Protein AF-A0A955F545-F1 (afdb_monomer_lite)

Structure (mmCIF, N/CA/C/O backbone):
data_AF-A0A955F545-F1
#
_entry.id   AF-A0A955F545-F1
#
loop_
_atom_site.group_PDB
_atom_site.id
_atom_site.type_symbol
_atom_site.label_atom_id
_atom_site.label_alt_id
_atom_site.label_comp_id
_atom_site.label_asym_id
_atom_site.label_entity_id
_atom_site.label_seq_id
_atom_site.pdbx_PDB_ins_code
_atom_site.Cartn_x
_atom_site.Cartn_y
_atom_site.Cartn_z
_atom_site.occupancy
_atom_site.B_iso_or_equiv
_atom_site.auth_seq_id
_atom_site.auth_comp_id
_atom_site.auth_asym_id
_atom_site.auth_atom_id
_atom_site.pdbx_PDB_model_num
ATOM 1 N N . MET A 1 1 ? -53.105 3.907 59.423 1.00 42.44 1 MET A N 1
ATOM 2 C CA . MET A 1 1 ? -53.105 3.889 57.944 1.00 42.44 1 MET A CA 1
ATOM 3 C C . MET A 1 1 ? -51.664 4.063 57.496 1.00 42.44 1 MET A C 1
ATOM 5 O O . MET A 1 1 ? -51.118 5.135 57.694 1.00 42.44 1 MET A O 1
ATOM 9 N N . HIS A 1 2 ? -51.014 2.994 57.035 1.00 38.31 2 HIS A N 1
ATOM 10 C CA . HIS A 1 2 ? -49.593 2.990 56.668 1.00 38.31 2 HIS A CA 1
ATOM 11 C C . HIS A 1 2 ? -49.499 2.707 55.161 1.00 38.31 2 HIS A C 1
ATOM 13 O O . HIS A 1 2 ? -50.032 1.679 54.737 1.00 38.31 2 HIS A O 1
ATOM 19 N N . PRO A 1 3 ? -48.907 3.585 54.335 1.00 54.53 3 PRO A N 1
ATOM 20 C CA . PRO A 1 3 ? -48.796 3.326 52.908 1.00 54.53 3 PRO A CA 1
ATOM 21 C C . PRO A 1 3 ? -47.625 2.371 52.649 1.00 54.53 3 PRO A C 1
ATOM 23 O O . PRO A 1 3 ? -46.554 2.496 53.242 1.00 54.53 3 PRO A O 1
ATOM 26 N N . SER A 1 4 ? -47.847 1.390 51.780 1.00 53.22 4 SER A N 1
ATOM 27 C CA . SER A 1 4 ? -46.847 0.433 51.315 1.00 53.22 4 SER A CA 1
ATOM 28 C C . SER A 1 4 ? -46.244 0.919 49.996 1.00 53.22 4 SER A C 1
ATOM 30 O O . SER A 1 4 ? -46.918 0.989 48.969 1.00 53.22 4 SER A O 1
ATOM 32 N N . THR A 1 5 ? -44.959 1.266 50.015 1.00 57.22 5 THR A N 1
ATOM 33 C CA . THR A 1 5 ? -44.176 1.604 48.823 1.00 57.22 5 THR A CA 1
ATOM 34 C C . THR A 1 5 ? -43.723 0.323 48.125 1.00 57.22 5 THR A C 1
ATOM 36 O O . THR A 1 5 ? -43.005 -0.501 48.689 1.00 57.22 5 THR A O 1
ATOM 39 N N . ARG A 1 6 ? -44.167 0.128 46.880 1.00 59.28 6 ARG A N 1
ATOM 40 C CA . ARG A 1 6 ? -43.715 -0.977 46.028 1.00 59.28 6 ARG A CA 1
ATOM 41 C C . ARG A 1 6 ? -42.401 -0.589 45.355 1.00 59.28 6 ARG A C 1
ATOM 43 O O . ARG A 1 6 ? -42.366 0.345 44.561 1.00 59.28 6 ARG A O 1
ATOM 50 N N . LEU A 1 7 ? -41.338 -1.320 45.675 1.00 51.03 7 LEU A N 1
ATOM 51 C CA . LEU A 1 7 ? -40.046 -1.228 45.001 1.00 51.03 7 LEU A CA 1
ATOM 52 C C . LEU A 1 7 ? -40.168 -1.888 43.618 1.00 51.03 7 LEU A C 1
ATOM 54 O O . LEU A 1 7 ? -40.359 -3.100 43.525 1.00 51.03 7 LEU A O 1
ATOM 58 N N . ALA A 1 8 ? -40.091 -1.098 42.549 1.00 54.97 8 ALA A N 1
ATOM 59 C CA . ALA A 1 8 ? -40.001 -1.614 41.188 1.00 54.97 8 ALA A CA 1
ATOM 60 C C . ALA A 1 8 ? -38.535 -1.939 40.874 1.00 54.97 8 ALA A C 1
ATOM 62 O O . ALA A 1 8 ? -37.679 -1.057 40.878 1.00 54.97 8 ALA A O 1
ATOM 63 N N . TRP A 1 9 ? -38.246 -3.215 40.629 1.00 57.62 9 TRP A N 1
ATOM 64 C CA . TRP A 1 9 ? -36.936 -3.675 40.181 1.00 57.62 9 TRP A CA 1
ATOM 65 C C . TRP A 1 9 ? -36.846 -3.499 38.663 1.00 57.62 9 TRP A C 1
ATOM 67 O O . TRP A 1 9 ? -37.579 -4.152 37.922 1.00 57.62 9 TRP A O 1
ATOM 77 N N . PHE A 1 10 ? -35.955 -2.628 38.194 1.00 58.12 10 PHE A N 1
ATOM 78 C CA . PHE A 1 10 ? -35.598 -2.556 36.778 1.00 58.12 10 PHE A CA 1
ATOM 79 C C . PHE A 1 10 ? -34.514 -3.598 36.487 1.00 58.12 10 PHE A C 1
ATOM 81 O O . PHE A 1 10 ? -33.383 -3.475 36.954 1.00 58.12 10 PHE A O 1
ATOM 88 N N . ALA A 1 11 ? -34.857 -4.631 35.718 1.00 60.09 11 ALA A N 1
ATOM 89 C CA . ALA A 1 11 ? -33.873 -5.535 35.139 1.00 60.09 11 ALA A CA 1
ATOM 90 C C . ALA A 1 11 ? -33.174 -4.819 33.972 1.00 60.09 11 ALA A C 1
ATOM 92 O O . ALA A 1 11 ? -33.821 -4.451 32.994 1.00 60.09 11 ALA A O 1
ATOM 93 N N . ILE A 1 12 ? -31.861 -4.607 34.081 1.00 62.06 12 ILE A N 1
ATOM 94 C CA . ILE A 1 12 ? -31.022 -4.131 32.976 1.00 62.06 12 ILE A CA 1
ATOM 95 C C . ILE A 1 12 ? -30.706 -5.356 32.108 1.00 62.06 12 ILE A C 1
ATOM 97 O O . ILE A 1 12 ? -30.031 -6.266 32.597 1.00 62.06 12 ILE A O 1
ATOM 101 N N . PRO A 1 13 ? -31.177 -5.441 30.852 1.00 62.88 13 PRO A N 1
ATOM 102 C CA . PRO A 1 13 ? -30.781 -6.536 29.984 1.00 62.88 13 PRO A CA 1
ATOM 103 C C . PRO A 1 13 ? -29.299 -6.366 29.633 1.00 62.88 13 PRO A C 1
ATOM 105 O O . PRO A 1 13 ? -28.899 -5.380 29.014 1.00 62.88 13 PRO A O 1
ATOM 108 N N . LEU A 1 14 ? -28.476 -7.333 30.041 1.00 62.81 14 LEU A N 1
ATOM 109 C CA . LEU A 1 14 ? -27.096 -7.450 29.584 1.00 62.81 14 LEU A CA 1
ATOM 110 C C . LEU A 1 14 ? -27.134 -7.869 28.108 1.00 62.81 14 LEU A C 1
ATOM 112 O O . LEU A 1 14 ? -27.285 -9.048 27.789 1.00 62.81 14 LEU A O 1
ATOM 116 N N . LEU A 1 15 ? -27.055 -6.893 27.202 1.00 58.25 15 LEU A N 1
ATOM 117 C CA . LEU A 1 15 ? -26.932 -7.149 25.771 1.00 58.25 15 LEU A CA 1
ATOM 118 C C . LEU A 1 15 ? -25.529 -7.717 25.513 1.00 58.25 15 LEU A C 1
ATOM 120 O O . LEU A 1 15 ? -24.548 -6.985 25.410 1.00 58.25 15 LEU A O 1
ATOM 124 N N . CYS A 1 16 ? -25.417 -9.042 25.468 1.00 49.06 16 CYS A N 1
ATOM 125 C CA . CYS A 1 16 ? -24.190 -9.713 25.069 1.00 49.06 16 CYS A CA 1
ATOM 126 C C . CYS A 1 16 ? -24.115 -9.665 23.536 1.00 49.06 16 CYS A C 1
ATOM 128 O O . CYS A 1 16 ? -24.669 -10.518 22.846 1.00 49.06 16 CYS A O 1
ATOM 130 N N . SER A 1 17 ? -23.513 -8.612 22.983 1.00 61.38 17 SER A N 1
ATOM 131 C CA . SER A 1 17 ? -23.213 -8.554 21.553 1.00 61.38 17 SER A CA 1
ATOM 132 C C . SER A 1 17 ? -22.138 -9.590 21.239 1.00 61.38 17 SER A C 1
ATOM 134 O O . SER A 1 17 ? -21.004 -9.468 21.702 1.00 61.38 17 SER A O 1
ATOM 136 N N . LEU A 1 18 ? -22.496 -10.604 20.451 1.00 54.53 18 LEU A N 1
ATOM 137 C CA . LEU A 1 18 ? -21.529 -11.500 19.830 1.00 54.53 18 LEU A CA 1
ATOM 138 C C . LEU A 1 18 ? -20.578 -10.645 18.980 1.00 54.53 18 LEU A C 1
ATOM 140 O O . LEU A 1 18 ? -21.031 -9.951 18.068 1.00 54.53 18 LEU A O 1
ATOM 144 N N . LEU A 1 19 ? -19.273 -10.682 19.266 1.00 55.75 19 LEU A N 1
ATOM 145 C CA . LEU A 1 19 ? -18.285 -10.209 18.302 1.00 55.75 19 LEU A CA 1
ATOM 146 C C . LEU A 1 19 ? -18.358 -11.146 17.093 1.00 55.75 19 LEU A C 1
ATOM 148 O O . LEU A 1 19 ? -17.843 -12.260 17.132 1.00 55.75 19 LEU A O 1
ATOM 152 N N . SER A 1 20 ? -19.011 -10.709 16.018 1.00 57.75 20 SER A N 1
ATOM 153 C CA . SER A 1 20 ? -18.736 -11.291 14.708 1.00 57.75 20 SER A CA 1
ATOM 154 C C . SER A 1 20 ? -17.300 -10.938 14.346 1.00 57.75 20 SER A C 1
ATOM 156 O O . SER A 1 20 ? -16.906 -9.778 14.484 1.00 57.75 20 SER A O 1
ATOM 158 N N . ALA A 1 21 ? -16.533 -11.903 13.839 1.00 59.44 21 ALA A N 1
ATOM 159 C CA . ALA A 1 21 ? -15.309 -11.582 13.118 1.00 59.44 21 ALA A CA 1
ATOM 160 C C . ALA A 1 21 ? -15.687 -10.626 11.979 1.00 59.44 21 ALA A C 1
ATOM 162 O O . ALA A 1 21 ? -16.542 -10.944 11.146 1.00 59.44 21 ALA A O 1
ATOM 163 N N . GLN A 1 22 ? -15.131 -9.419 12.005 1.00 75.88 22 GLN A N 1
ATOM 164 C CA . GLN A 1 22 ? -15.361 -8.431 10.966 1.00 75.88 22 GLN A CA 1
ATOM 165 C C . GLN A 1 22 ? -14.311 -8.684 9.888 1.00 75.88 22 GLN A C 1
ATOM 167 O O . GLN A 1 22 ? -13.116 -8.573 10.140 1.00 75.88 22 GLN A O 1
ATOM 172 N N . GLY A 1 23 ? -14.768 -9.136 8.723 1.00 86.12 23 GLY A N 1
ATOM 173 C CA . GLY A 1 23 ? -13.920 -9.474 7.588 1.00 86.12 23 GLY A CA 1
ATOM 174 C C . GLY A 1 23 ? -14.342 -8.698 6.349 1.00 86.12 23 GLY A C 1
ATOM 175 O O . GLY A 1 23 ? -15.488 -8.265 6.227 1.00 86.12 23 GLY A O 1
ATOM 176 N N . PHE A 1 24 ? -13.412 -8.537 5.419 1.00 92.88 24 PHE A N 1
ATOM 177 C CA . PHE A 1 24 ? -13.659 -7.944 4.111 1.00 92.88 24 PHE A CA 1
ATOM 178 C C . PHE A 1 24 ? -13.014 -8.814 3.034 1.00 92.88 24 PHE A C 1
ATOM 180 O O . PHE A 1 24 ? -12.070 -9.558 3.299 1.00 92.88 24 PHE A O 1
ATOM 187 N N . GLN A 1 25 ? -13.525 -8.725 1.808 1.00 95.25 25 GLN A N 1
ATOM 188 C CA . GLN A 1 25 ? -12.998 -9.495 0.690 1.00 95.25 25 GLN A CA 1
ATOM 189 C C . GLN A 1 25 ? -13.068 -8.695 -0.607 1.00 95.25 25 GLN A C 1
ATOM 191 O O . GLN A 1 25 ? -14.102 -8.123 -0.943 1.00 95.25 25 GLN A O 1
ATOM 196 N N . PHE A 1 26 ? -11.975 -8.738 -1.367 1.00 95.12 26 PHE A N 1
ATOM 197 C CA . PHE A 1 26 ? -11.903 -8.256 -2.742 1.00 95.12 26 PHE A CA 1
ATOM 198 C C . PHE A 1 26 ? -11.549 -9.435 -3.651 1.00 95.12 26 PHE A C 1
ATOM 200 O O . PHE A 1 26 ? -10.393 -9.840 -3.740 1.00 95.12 26 PHE A O 1
ATOM 207 N N . THR A 1 27 ? -12.550 -10.021 -4.312 1.00 94.19 27 THR A N 1
ATOM 208 C CA . THR A 1 27 ? -12.336 -11.100 -5.299 1.00 94.19 27 THR A CA 1
ATOM 209 C C . THR A 1 27 ? -11.860 -10.565 -6.652 1.00 94.19 27 THR A C 1
ATOM 211 O O . THR A 1 27 ? -11.301 -11.306 -7.458 1.00 94.19 27 THR A O 1
ATOM 214 N N . SER A 1 28 ? -12.062 -9.268 -6.899 1.00 94.44 28 SER A N 1
ATOM 215 C CA . SER A 1 28 ? -11.520 -8.517 -8.029 1.00 94.44 28 SER A CA 1
ATOM 216 C C . SER A 1 28 ? -11.338 -7.049 -7.640 1.00 94.44 28 SER A C 1
ATOM 218 O O . SER A 1 28 ? -11.970 -6.580 -6.694 1.00 94.44 28 SER A O 1
ATOM 220 N N . PHE A 1 29 ? -10.530 -6.318 -8.408 1.00 96.56 29 PHE A N 1
ATOM 221 C CA . PHE A 1 29 ? -10.346 -4.870 -8.253 1.00 96.56 29 PHE A CA 1
ATOM 222 C C . PHE A 1 29 ? -10.954 -4.056 -9.407 1.00 96.56 29 PHE A C 1
ATOM 224 O O . PHE A 1 29 ? -10.525 -2.937 -9.666 1.00 96.56 29 PHE A O 1
ATOM 231 N N . ALA A 1 30 ? -11.961 -4.605 -10.102 1.00 94.94 30 ALA A N 1
ATOM 232 C CA . ALA A 1 30 ? -12.714 -3.869 -11.128 1.00 94.94 30 ALA A CA 1
ATOM 233 C C . ALA A 1 30 ? -13.470 -2.660 -10.543 1.00 94.94 30 ALA A C 1
ATOM 235 O O . ALA A 1 30 ? -13.735 -1.681 -11.235 1.00 94.94 30 ALA A O 1
ATOM 236 N N . ASN A 1 31 ? -13.811 -2.742 -9.255 1.00 94.06 31 ASN A N 1
ATOM 237 C CA . ASN A 1 31 ? -14.323 -1.652 -8.443 1.00 94.06 31 ASN A CA 1
ATOM 238 C C . ASN A 1 31 ? -13.397 -1.493 -7.232 1.00 94.06 31 ASN A C 1
ATOM 240 O O . ASN A 1 31 ? -13.102 -2.471 -6.546 1.00 94.06 31 ASN A O 1
ATOM 244 N N . THR A 1 32 ? -12.944 -0.269 -6.977 1.00 96.12 32 THR A N 1
ATOM 245 C CA . THR A 1 32 ? -12.035 0.062 -5.873 1.00 96.12 32 THR A CA 1
ATOM 246 C C . THR A 1 32 ? -12.734 0.787 -4.726 1.00 96.12 32 THR A C 1
ATOM 248 O O . THR A 1 32 ? -12.073 1.396 -3.888 1.00 96.12 32 THR A O 1
ATOM 251 N N . ALA A 1 33 ? -14.068 0.758 -4.672 1.00 96.31 33 ALA A N 1
ATOM 252 C CA . ALA A 1 33 ? -14.822 1.270 -3.537 1.00 96.31 33 ALA A CA 1
ATOM 253 C C . ALA A 1 33 ? -14.332 0.617 -2.234 1.00 96.31 33 ALA A C 1
ATOM 255 O O . ALA A 1 33 ? -14.169 -0.599 -2.156 1.00 96.31 33 ALA A O 1
ATOM 256 N N . GLY A 1 34 ? -14.081 1.439 -1.213 1.00 96.19 34 GLY A N 1
ATOM 257 C CA . GLY A 1 34 ? -13.507 0.981 0.055 1.00 96.19 34 GLY A CA 1
ATOM 258 C C . GLY A 1 34 ? -11.982 0.835 0.054 1.00 96.19 34 GLY A C 1
ATOM 259 O O . GLY A 1 34 ? -11.426 0.416 1.067 1.00 96.19 34 GLY A O 1
ATOM 260 N N . LEU A 1 35 ? -11.293 1.209 -1.029 1.00 98.00 35 LEU A N 1
ATOM 261 C CA . LEU A 1 35 ? -9.833 1.261 -1.101 1.00 98.00 35 LEU A CA 1
ATOM 262 C C . LEU A 1 35 ? -9.345 2.702 -1.260 1.00 98.00 35 LEU A C 1
ATOM 264 O O . LEU A 1 35 ? -9.950 3.501 -1.972 1.00 98.00 35 LEU A O 1
ATOM 268 N N . SER A 1 36 ? -8.218 3.008 -0.628 1.00 98.38 36 SER A N 1
ATOM 269 C CA . SER A 1 36 ? -7.431 4.208 -0.900 1.00 98.38 36 SER A CA 1
ATOM 270 C C . SER A 1 36 ? -6.161 3.812 -1.636 1.00 98.38 36 SER A C 1
ATOM 272 O O . SER A 1 36 ? -5.447 2.914 -1.189 1.00 98.38 36 SER A O 1
ATOM 274 N N . LEU A 1 37 ? -5.890 4.464 -2.764 1.00 98.56 37 LEU A N 1
ATOM 275 C CA . LEU A 1 37 ? -4.683 4.266 -3.561 1.00 98.56 37 LEU A CA 1
ATOM 276 C C . LEU A 1 37 ? -3.810 5.511 -3.413 1.00 98.56 37 LEU A C 1
ATOM 278 O O . LEU A 1 37 ? -4.261 6.619 -3.699 1.00 98.56 37 LEU A O 1
ATOM 282 N N . VAL A 1 38 ? -2.582 5.330 -2.933 1.00 98.38 38 VAL A N 1
ATOM 283 C CA . VAL A 1 38 ? -1.670 6.423 -2.574 1.00 98.38 38 VAL A CA 1
ATOM 284 C C . VAL A 1 38 ? -0.351 6.261 -3.325 1.00 98.38 38 VAL A C 1
ATOM 286 O O . VAL A 1 38 ? 0.099 5.142 -3.584 1.00 98.38 38 VAL A O 1
ATOM 289 N N . GLY A 1 39 ? 0.292 7.380 -3.661 1.00 98.00 39 GLY A N 1
ATOM 290 C CA . GLY A 1 39 ? 1.550 7.384 -4.406 1.00 98.00 39 GLY A CA 1
ATOM 291 C C . GLY A 1 39 ? 1.345 6.901 -5.840 1.00 98.00 39 GLY A C 1
ATOM 292 O O . GLY A 1 39 ? 0.454 7.384 -6.533 1.00 98.00 39 GLY A O 1
ATOM 293 N N . SER A 1 40 ? 2.157 5.943 -6.286 1.00 97.88 40 SER A N 1
ATOM 294 C CA . SER A 1 40 ? 2.054 5.369 -7.636 1.00 97.88 40 SER A CA 1
ATOM 295 C C . SER A 1 40 ? 0.952 4.315 -7.807 1.00 97.88 40 SER A C 1
ATOM 297 O O . SER A 1 40 ? 0.771 3.800 -8.913 1.00 97.88 40 SER A O 1
ATOM 299 N N . ALA A 1 41 ? 0.234 3.949 -6.738 1.00 98.38 41 ALA A N 1
ATOM 300 C CA . ALA A 1 41 ? -0.756 2.882 -6.806 1.00 98.38 41 ALA A CA 1
ATOM 301 C C . ALA A 1 41 ? -1.941 3.268 -7.706 1.00 98.38 41 ALA A C 1
ATOM 303 O O . ALA A 1 41 ? -2.526 4.340 -7.561 1.00 98.38 41 ALA A O 1
ATOM 304 N N . SER A 1 42 ? -2.323 2.378 -8.622 1.00 97.69 42 SER A N 1
ATOM 305 C CA . SER A 1 42 ? -3.419 2.616 -9.566 1.00 97.69 42 SER A CA 1
ATOM 306 C C . SER A 1 42 ? -4.187 1.334 -9.918 1.00 97.69 42 SER A C 1
ATOM 308 O O . SER A 1 42 ? -3.628 0.230 -9.858 1.00 97.69 42 SER A O 1
ATOM 310 N N . PRO A 1 43 ? -5.477 1.435 -10.292 1.00 96.38 43 PRO A N 1
ATOM 311 C CA . PRO A 1 43 ? -6.218 0.304 -10.834 1.00 96.38 43 PRO A CA 1
ATOM 312 C C . PRO A 1 43 ? -5.639 -0.130 -12.185 1.00 96.38 43 PRO A C 1
ATOM 314 O O . PRO A 1 43 ? -5.280 0.692 -13.025 1.00 96.38 43 PRO A O 1
ATOM 317 N N . SER A 1 44 ? -5.584 -1.437 -12.421 1.00 94.88 44 SER A N 1
ATOM 318 C CA . SER A 1 44 ? -5.115 -2.031 -13.670 1.00 94.88 44 SER A CA 1
ATOM 319 C C . SER A 1 44 ? -5.994 -3.230 -14.020 1.00 94.88 44 SER A C 1
ATOM 321 O O . SER A 1 44 ? -5.766 -4.353 -13.561 1.00 94.88 44 SER A O 1
ATOM 323 N N . SER A 1 45 ? -7.033 -2.983 -14.828 1.00 91.19 45 SER A N 1
ATOM 324 C CA . SER A 1 45 ? -8.094 -3.961 -15.108 1.00 91.19 45 SER A CA 1
ATOM 325 C C . SER A 1 45 ? -8.699 -4.487 -13.793 1.00 91.19 45 SER A C 1
ATOM 327 O O . SER A 1 45 ? -9.230 -3.701 -13.018 1.00 91.19 45 SER A O 1
ATOM 329 N N . ASN A 1 46 ? -8.583 -5.784 -13.502 1.00 95.44 46 ASN A N 1
ATOM 330 C CA . ASN A 1 46 ? -9.128 -6.410 -12.292 1.00 95.44 46 ASN A CA 1
ATOM 331 C C . ASN A 1 46 ? -8.109 -6.522 -11.142 1.00 95.44 46 ASN A C 1
ATOM 333 O O . ASN A 1 46 ? -8.291 -7.347 -10.245 1.00 95.44 46 ASN A O 1
ATOM 337 N N . ARG A 1 47 ? -7.015 -5.751 -11.177 1.00 96.12 47 ARG A N 1
ATOM 338 C CA . ARG A 1 47 ? -5.915 -5.776 -10.196 1.00 96.12 47 ARG A CA 1
ATOM 339 C C . ARG A 1 47 ? -5.566 -4.362 -9.746 1.00 96.12 47 ARG A C 1
ATOM 341 O O . ARG A 1 47 ? -5.849 -3.407 -10.461 1.00 96.12 47 ARG A O 1
ATOM 348 N N . ILE A 1 48 ? -4.870 -4.240 -8.622 1.00 98.00 48 ILE A N 1
ATOM 349 C CA . ILE A 1 48 ? -4.151 -3.010 -8.276 1.00 98.00 48 ILE A CA 1
ATOM 350 C C . ILE A 1 48 ? -2.681 -3.173 -8.637 1.00 98.00 48 ILE A C 1
ATOM 352 O O . ILE A 1 48 ? -2.056 -4.189 -8.328 1.00 98.00 48 ILE A O 1
ATOM 356 N N . ARG A 1 49 ? -2.136 -2.163 -9.310 1.00 97.31 49 ARG A N 1
ATOM 357 C CA . ARG A 1 49 ? -0.712 -2.023 -9.596 1.00 97.31 49 ARG A CA 1
ATOM 358 C C . ARG A 1 49 ? -0.141 -1.019 -8.598 1.00 97.31 49 ARG A C 1
ATOM 360 O O . ARG A 1 49 ? -0.482 0.153 -8.673 1.00 97.31 49 ARG A O 1
ATOM 367 N N . LEU A 1 50 ? 0.684 -1.477 -7.654 1.00 97.31 50 LEU A N 1
ATOM 368 C CA . LEU A 1 50 ? 1.316 -0.595 -6.657 1.00 97.31 50 LEU A CA 1
ATOM 369 C C . LEU A 1 50 ? 2.421 0.265 -7.284 1.00 97.31 50 LEU A C 1
ATOM 371 O O . LEU A 1 50 ? 2.517 1.459 -7.007 1.00 97.31 50 LEU A O 1
ATOM 375 N N . THR A 1 51 ? 3.224 -0.340 -8.156 1.00 94.56 51 THR A N 1
ATOM 376 C CA . THR A 1 51 ? 4.307 0.307 -8.897 1.00 94.56 51 THR A CA 1
ATOM 377 C C . THR A 1 51 ? 4.250 -0.114 -10.363 1.00 94.56 51 THR A C 1
ATOM 379 O O . THR A 1 51 ? 3.925 -1.260 -10.686 1.00 94.56 51 THR A O 1
ATOM 382 N N . ASP A 1 52 ? 4.512 0.833 -11.263 1.00 90.94 52 ASP A N 1
ATOM 383 C CA . ASP A 1 52 ? 4.660 0.547 -12.691 1.00 90.94 52 ASP A CA 1
ATOM 384 C C . ASP A 1 52 ? 6.110 0.174 -13.035 1.00 90.94 52 ASP A C 1
ATOM 386 O O . ASP A 1 52 ? 7.001 0.279 -12.192 1.00 90.94 52 ASP A O 1
ATOM 390 N N . LEU A 1 53 ? 6.366 -0.245 -14.277 1.00 86.25 53 LEU A N 1
ATOM 391 C CA . LEU A 1 53 ? 7.710 -0.505 -14.804 1.00 86.25 53 LEU A CA 1
ATOM 392 C C . LEU A 1 53 ? 8.448 0.818 -15.092 1.00 86.25 53 LEU A C 1
ATOM 394 O O . LEU A 1 53 ? 8.888 1.085 -16.208 1.00 86.25 53 LEU A O 1
ATOM 398 N N . LEU A 1 54 ? 8.538 1.669 -14.074 1.00 85.75 54 LEU A N 1
ATOM 399 C CA . LEU A 1 54 ? 9.189 2.971 -14.082 1.00 85.75 54 LEU A CA 1
ATOM 400 C C . LEU A 1 54 ? 10.134 3.068 -12.882 1.00 85.75 54 LEU A C 1
ATOM 402 O O . LEU A 1 54 ? 9.964 2.385 -11.873 1.00 85.75 54 LEU A O 1
ATOM 406 N N . ALA A 1 55 ? 11.132 3.942 -12.978 1.00 85.50 55 ALA A N 1
ATOM 407 C CA . ALA A 1 55 ? 12.030 4.209 -11.862 1.00 85.50 55 ALA A CA 1
ATOM 408 C C . ALA A 1 55 ? 11.316 4.970 -10.726 1.00 85.50 55 ALA A C 1
ATOM 410 O O . ALA A 1 55 ? 10.341 5.693 -10.955 1.00 85.50 55 ALA A O 1
ATOM 411 N N . ASN A 1 56 ? 11.858 4.849 -9.509 1.00 87.88 56 ASN A N 1
ATOM 412 C CA . ASN A 1 56 ? 11.493 5.658 -8.338 1.00 87.88 56 ASN A CA 1
ATOM 413 C C . ASN A 1 56 ? 9.995 5.635 -7.983 1.00 87.88 56 ASN A C 1
ATOM 415 O O . ASN A 1 56 ? 9.421 6.656 -7.610 1.00 87.88 56 ASN A O 1
ATOM 419 N N . GLN A 1 57 ? 9.354 4.473 -8.111 1.00 93.94 57 GLN A N 1
ATOM 420 C CA . GLN A 1 57 ? 7.947 4.294 -7.761 1.00 93.94 57 GLN A CA 1
ATOM 421 C C . GLN A 1 57 ? 7.799 3.880 -6.294 1.00 93.94 57 GLN A C 1
ATOM 423 O O . GLN A 1 57 ? 8.576 3.085 -5.765 1.00 93.94 57 GLN A O 1
ATOM 428 N N . THR A 1 58 ? 6.789 4.415 -5.619 1.00 97.31 58 THR A N 1
ATOM 429 C CA . THR A 1 58 ? 6.376 3.995 -4.277 1.00 97.31 58 THR A CA 1
ATOM 430 C C . THR A 1 58 ? 4.879 4.225 -4.180 1.00 97.31 58 THR A C 1
ATOM 432 O O . THR A 1 58 ? 4.399 5.345 -4.364 1.00 97.31 58 THR A O 1
ATOM 435 N N . GLY A 1 59 ? 4.133 3.154 -3.942 1.00 98.12 59 GLY A N 1
ATOM 436 C CA . GLY A 1 59 ? 2.681 3.194 -3.909 1.00 98.12 59 GLY A CA 1
ATOM 437 C C . GLY A 1 59 ? 2.135 2.229 -2.877 1.00 98.12 59 GLY A C 1
ATOM 438 O O . GLY A 1 59 ? 2.728 1.184 -2.617 1.00 98.12 59 GLY A O 1
ATOM 439 N N . ALA A 1 60 ? 0.997 2.595 -2.302 1.00 98.56 60 ALA A N 1
ATOM 440 C CA . ALA A 1 60 ? 0.299 1.807 -1.302 1.00 98.56 60 ALA A CA 1
ATOM 441 C C . ALA A 1 60 ? -1.190 1.711 -1.640 1.00 98.56 60 ALA A C 1
ATOM 443 O O . ALA A 1 60 ? -1.774 2.615 -2.242 1.00 98.56 60 ALA A O 1
ATOM 444 N N . MET A 1 61 ? -1.798 0.606 -1.224 1.00 98.44 61 MET A N 1
ATOM 445 C CA . MET A 1 61 ? -3.240 0.411 -1.241 1.00 98.44 61 MET A CA 1
ATOM 446 C C . MET A 1 61 ? -3.694 0.115 0.182 1.00 98.44 61 MET A C 1
ATOM 448 O O . MET A 1 61 ? -3.261 -0.873 0.772 1.00 98.44 61 MET A O 1
ATOM 452 N N . TRP A 1 62 ? -4.610 0.928 0.697 1.00 98.44 62 TRP A N 1
ATOM 453 C CA . TRP A 1 62 ? -5.181 0.758 2.027 1.00 98.44 62 TRP A CA 1
ATOM 454 C C . TRP A 1 62 ? -6.651 0.377 1.944 1.00 98.44 62 TRP A C 1
ATO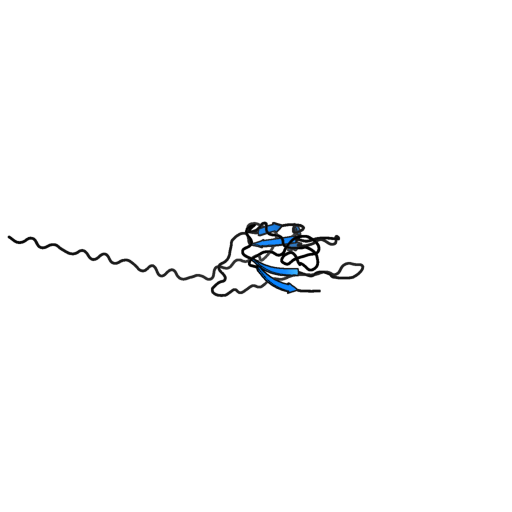M 456 O O . TRP A 1 62 ? -7.406 0.967 1.171 1.00 98.44 62 TRP A O 1
ATOM 466 N N . HIS A 1 63 ? -7.084 -0.556 2.790 1.00 97.62 63 HIS A N 1
ATOM 467 C CA . HIS A 1 63 ? -8.505 -0.693 3.088 1.00 97.62 63 HIS A CA 1
ATOM 468 C C . HIS A 1 63 ? -8.961 0.554 3.856 1.00 97.62 63 HIS A C 1
ATOM 470 O O . HIS A 1 63 ? -8.365 0.917 4.868 1.00 97.62 63 HIS A O 1
ATOM 476 N N . ALA A 1 64 ? -9.988 1.242 3.360 1.00 96.06 64 ALA A N 1
ATOM 477 C CA . ALA A 1 64 ? -10.375 2.555 3.869 1.00 96.06 64 ALA A CA 1
ATOM 478 C C . ALA A 1 64 ? -10.998 2.499 5.273 1.00 96.06 64 ALA A 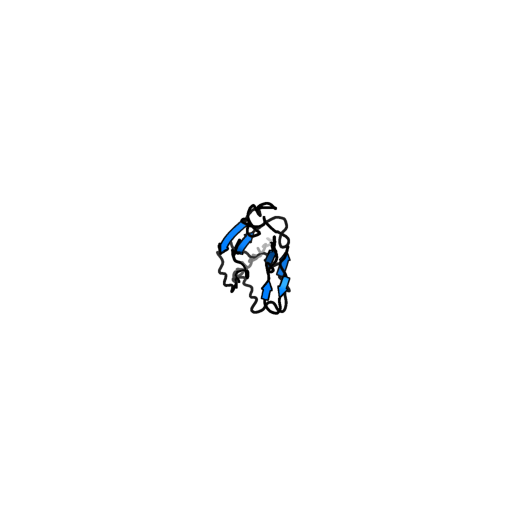C 1
ATOM 480 O O . ALA A 1 64 ? -10.972 3.498 5.990 1.00 96.06 64 ALA A O 1
ATOM 481 N N . THR A 1 65 ? -11.553 1.351 5.671 1.00 95.06 65 THR A N 1
ATOM 482 C CA . THR A 1 65 ? -12.174 1.166 6.987 1.00 95.06 65 THR A CA 1
ATOM 483 C C . THR A 1 65 ? -11.194 0.499 7.960 1.00 95.06 65 THR A C 1
ATOM 485 O O . THR A 1 65 ? -10.776 -0.636 7.702 1.00 95.06 65 THR A O 1
ATOM 488 N N . PRO A 1 66 ? -10.866 1.136 9.103 1.00 94.25 66 PRO A N 1
ATOM 489 C CA . PRO A 1 66 ? -10.043 0.529 10.149 1.00 94.25 66 PRO A CA 1
ATOM 490 C C . PRO A 1 66 ? -10.599 -0.818 10.616 1.00 94.25 66 PRO A C 1
ATOM 492 O O . PRO A 1 66 ? -11.815 -0.982 10.714 1.00 94.25 66 PRO A O 1
ATOM 495 N N . GLN A 1 67 ? -9.716 -1.776 10.901 1.00 93.69 67 GLN A N 1
ATOM 496 C CA . GLN A 1 67 ? -10.095 -3.114 11.360 1.00 93.69 67 GLN A CA 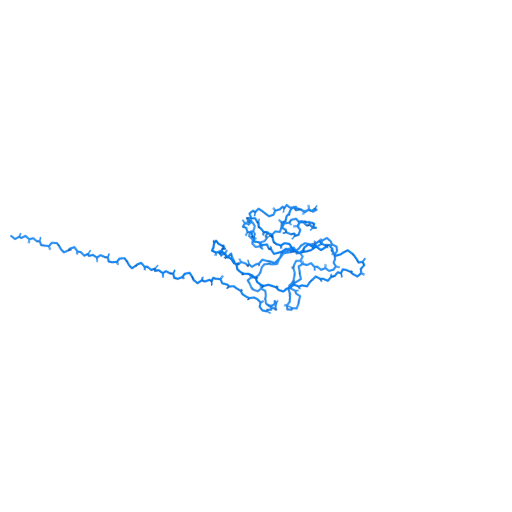1
ATOM 497 C C . GLN A 1 67 ? -9.617 -3.355 12.797 1.00 93.69 67 GLN A C 1
ATOM 499 O O . GLN A 1 67 ? -8.479 -3.003 13.121 1.00 93.69 67 GLN A O 1
ATOM 504 N N . PRO A 1 68 ? -10.444 -3.962 13.666 1.00 91.56 68 PRO A N 1
ATOM 505 C CA . PRO A 1 68 ? -9.989 -4.413 14.974 1.00 91.56 68 PRO A CA 1
ATOM 506 C C . PRO A 1 68 ? -9.075 -5.638 14.813 1.00 91.56 68 PRO A C 1
ATOM 508 O O . PRO A 1 68 ? -9.475 -6.633 14.223 1.00 91.56 68 PRO A O 1
ATOM 511 N N . ILE A 1 69 ? -7.858 -5.575 15.358 1.00 91.62 69 ILE A N 1
ATOM 512 C CA . ILE A 1 69 ? -6.849 -6.655 15.254 1.00 91.62 69 ILE A CA 1
ATOM 513 C C . ILE A 1 69 ? -6.411 -7.216 16.614 1.00 91.62 69 ILE A C 1
ATOM 515 O O . ILE A 1 69 ? -5.565 -8.103 16.683 1.00 91.62 69 ILE A O 1
ATOM 519 N N . SER A 1 70 ? -6.948 -6.685 17.717 1.00 91.06 70 SER A N 1
ATOM 520 C CA . SER A 1 70 ? -6.530 -7.050 19.080 1.00 91.06 70 SER A CA 1
ATOM 521 C C . SER A 1 70 ? -6.837 -8.504 19.442 1.00 91.06 70 SER A C 1
ATOM 523 O O . SER A 1 70 ? -6.175 -9.065 20.309 1.00 91.06 70 SER A O 1
ATOM 525 N N . ALA A 1 71 ? -7.813 -9.116 18.770 1.00 90.50 71 ALA A N 1
ATOM 526 C CA . ALA A 1 71 ? -8.159 -10.528 18.913 1.00 90.50 71 ALA A CA 1
ATOM 527 C C . ALA A 1 71 ? -7.379 -11.447 17.947 1.00 90.50 71 ALA A C 1
ATOM 529 O O . ALA A 1 71 ? -7.680 -12.635 17.867 1.00 90.50 71 ALA A O 1
ATOM 530 N N . GLY A 1 72 ? -6.393 -10.911 17.220 1.00 90.75 72 GLY A N 1
ATOM 531 C CA . GLY A 1 72 ? -5.740 -11.578 16.095 1.00 90.75 72 GLY A CA 1
ATOM 532 C C . GLY A 1 72 ? -6.378 -11.210 14.754 1.00 90.75 72 GLY A C 1
ATOM 533 O O . GLY A 1 72 ? -7.413 -10.544 14.697 1.00 90.75 72 GLY A O 1
ATOM 534 N N . PHE A 1 73 ? -5.728 -11.617 13.666 1.00 93.12 73 PHE A N 1
ATOM 535 C CA . PHE A 1 73 ? -6.221 -11.436 12.306 1.00 93.12 73 PHE A CA 1
ATOM 536 C C . PHE A 1 73 ? -5.727 -12.574 11.415 1.00 93.12 73 PHE A C 1
ATOM 538 O O . PHE A 1 73 ? -4.630 -13.091 11.618 1.00 93.12 73 PHE A O 1
ATOM 545 N N . ASP A 1 74 ? -6.511 -12.883 10.388 1.00 95.06 74 ASP A N 1
ATOM 546 C CA . ASP A 1 74 ? -6.112 -13.734 9.275 1.00 95.06 74 ASP A CA 1
ATOM 547 C C . ASP A 1 74 ? -6.218 -12.923 7.984 1.00 95.06 74 ASP A C 1
ATOM 549 O O . ASP A 1 74 ? -7.157 -12.149 7.789 1.00 95.06 74 ASP A O 1
ATOM 553 N N . SER A 1 75 ? -5.242 -13.084 7.095 1.00 95.06 75 SER A N 1
ATOM 554 C CA . SER A 1 75 ? -5.232 -12.416 5.796 1.00 95.06 75 SER A CA 1
ATOM 555 C C . SER A 1 75 ? -4.732 -13.372 4.727 1.00 95.06 75 SER A C 1
ATOM 557 O O . SER A 1 75 ? -3.788 -14.133 4.927 1.00 95.06 75 SER A O 1
ATOM 559 N N . THR A 1 76 ? -5.377 -13.341 3.568 1.00 97.00 76 THR A N 1
ATOM 560 C CA . THR A 1 76 ? -4.947 -14.076 2.381 1.00 97.00 76 THR A CA 1
ATOM 561 C C . THR A 1 76 ? -5.044 -13.133 1.199 1.00 97.00 76 THR A C 1
ATOM 563 O O . THR A 1 76 ? -6.101 -12.566 0.928 1.00 97.00 76 THR A O 1
ATOM 566 N N . PHE A 1 77 ? -3.942 -12.971 0.476 1.00 96.81 77 PHE A N 1
ATOM 567 C CA . PHE A 1 77 ? -3.895 -12.163 -0.732 1.00 96.81 77 PHE A CA 1
ATOM 568 C C . PHE A 1 77 ? -3.026 -12.843 -1.785 1.00 96.81 77 PHE A C 1
ATOM 570 O O . PHE A 1 77 ? -2.121 -13.615 -1.481 1.00 96.81 77 PHE A O 1
ATOM 577 N N . SER A 1 78 ? -3.324 -12.558 -3.049 1.00 96.75 78 SER A N 1
ATOM 578 C CA . SER A 1 78 ? -2.508 -12.983 -4.183 1.00 96.75 78 SER A CA 1
ATOM 579 C C . SER A 1 78 ? -1.760 -11.782 -4.736 1.00 96.75 78 SER A C 1
ATOM 581 O O . SER A 1 78 ? -2.347 -10.718 -4.927 1.00 96.75 78 SER A O 1
ATOM 583 N N . PHE A 1 79 ? -0.480 -11.962 -5.037 1.00 95.19 79 PHE A N 1
ATOM 584 C CA . PHE A 1 79 ? 0.360 -10.925 -5.621 1.00 95.19 79 PHE A CA 1
ATOM 585 C C . PHE A 1 79 ? 1.145 -11.471 -6.815 1.00 95.19 79 PHE A C 1
ATOM 587 O O . PHE A 1 79 ? 1.244 -12.678 -7.031 1.00 95.19 79 PHE A O 1
ATOM 594 N N . ARG A 1 80 ? 1.688 -10.560 -7.623 1.00 92.75 80 ARG A N 1
ATOM 595 C CA . ARG A 1 80 ? 2.622 -10.886 -8.701 1.00 92.75 80 ARG A CA 1
ATOM 596 C C . ARG A 1 80 ? 3.685 -9.802 -8.767 1.00 92.75 80 ARG A C 1
ATOM 598 O O . ARG A 1 80 ? 3.366 -8.670 -9.117 1.00 92.75 80 ARG A O 1
ATOM 605 N N . ILE A 1 81 ? 4.934 -10.180 -8.525 1.00 89.69 81 ILE A N 1
ATOM 606 C CA . ILE A 1 81 ? 6.107 -9.358 -8.829 1.00 89.69 81 ILE A CA 1
ATOM 607 C C . ILE A 1 81 ? 6.648 -9.843 -10.172 1.00 89.69 81 ILE A C 1
ATOM 609 O O . ILE A 1 81 ? 6.785 -11.044 -10.394 1.00 89.69 81 ILE A O 1
ATOM 613 N N . SER A 1 82 ? 6.868 -8.922 -11.109 1.00 85.69 82 SER A N 1
ATOM 614 C CA . SER A 1 82 ? 7.487 -9.241 -12.400 1.00 85.69 82 SER A CA 1
ATOM 615 C C . SER A 1 82 ? 8.810 -8.481 -12.487 1.00 85.69 82 SER A C 1
ATOM 617 O O . SER A 1 82 ? 8.776 -7.257 -12.366 1.00 85.69 82 SER A O 1
ATOM 619 N N . PRO A 1 83 ? 9.954 -9.165 -12.658 1.00 72.88 83 PRO A N 1
ATOM 620 C CA . PRO A 1 83 ? 11.248 -8.500 -12.750 1.00 72.88 83 PRO A CA 1
ATOM 621 C C . PRO A 1 83 ? 11.316 -7.594 -13.994 1.00 72.88 83 PRO A C 1
ATOM 623 O O . PRO A 1 83 ? 10.673 -7.898 -15.007 1.00 72.88 83 PRO A O 1
ATOM 626 N N . PRO A 1 84 ? 12.085 -6.491 -13.949 1.00 68.69 84 PRO A N 1
ATOM 627 C CA . PRO A 1 84 ? 12.284 -5.638 -15.114 1.00 68.69 84 PRO A CA 1
ATOM 628 C C . PRO A 1 84 ? 13.071 -6.359 -16.216 1.00 68.69 84 PRO A C 1
ATOM 630 O O . PRO A 1 84 ? 13.886 -7.242 -15.949 1.00 68.69 84 PRO A O 1
ATOM 633 N N . ILE A 1 85 ? 12.856 -5.932 -17.466 1.00 66.06 85 ILE A N 1
ATOM 634 C CA . ILE A 1 85 ? 13.430 -6.546 -18.680 1.00 66.06 85 ILE A CA 1
ATOM 635 C C . ILE A 1 85 ? 14.976 -6.519 -18.665 1.00 66.06 85 ILE A C 1
ATOM 637 O O . ILE A 1 85 ? 15.607 -7.387 -19.259 1.00 66.06 85 ILE A O 1
ATOM 641 N N . SER A 1 86 ? 15.590 -5.562 -17.958 1.00 69.38 86 SER A N 1
ATOM 642 C CA . SER A 1 86 ? 17.049 -5.378 -17.865 1.00 69.38 86 SER A CA 1
ATOM 643 C C . SER A 1 86 ? 17.679 -5.793 -16.523 1.00 69.38 86 SER A C 1
ATOM 645 O O . SER A 1 86 ? 18.867 -5.550 -16.326 1.00 69.38 86 SER A O 1
ATOM 647 N N . GLY A 1 87 ? 16.926 -6.411 -15.606 1.00 66.00 87 GLY A N 1
ATOM 648 C CA . GLY A 1 87 ? 17.446 -6.888 -14.316 1.00 66.00 87 GLY A CA 1
ATOM 649 C C . GLY A 1 87 ? 17.447 -5.879 -13.149 1.00 66.00 87 GLY A C 1
ATOM 650 O O . GLY A 1 87 ? 17.213 -4.687 -13.327 1.00 66.00 87 GLY A O 1
ATOM 651 N N . ILE A 1 88 ? 17.708 -6.450 -11.959 1.00 59.00 88 ILE A N 1
ATOM 652 C CA . ILE A 1 88 ? 17.429 -6.025 -10.566 1.00 59.00 88 ILE A CA 1
ATOM 653 C C . ILE A 1 88 ? 15.932 -5.834 -10.273 1.00 59.00 88 ILE A C 1
ATOM 655 O O . ILE A 1 88 ? 15.342 -4.789 -10.532 1.00 59.00 88 ILE A O 1
ATOM 659 N N . ALA A 1 89 ? 15.320 -6.871 -9.693 1.00 64.25 89 ALA A N 1
ATOM 660 C CA . ALA A 1 89 ? 14.005 -6.797 -9.070 1.00 64.25 89 ALA A CA 1
ATOM 661 C C . ALA A 1 89 ? 14.182 -6.251 -7.651 1.00 64.25 89 ALA A C 1
ATOM 663 O O . ALA A 1 89 ? 14.346 -7.021 -6.726 1.00 64.25 89 ALA A O 1
ATOM 664 N N . ALA A 1 90 ? 14.223 -4.933 -7.500 1.00 74.12 90 ALA A N 1
ATOM 665 C CA . ALA A 1 90 ? 14.190 -4.274 -6.198 1.00 74.12 90 ALA A CA 1
ATOM 666 C C . ALA A 1 90 ? 13.026 -3.266 -6.183 1.00 74.12 90 ALA A C 1
ATOM 668 O O . ALA A 1 90 ? 12.621 -2.766 -7.233 1.00 74.12 90 ALA A O 1
ATOM 669 N N . ALA A 1 91 ? 12.440 -2.920 -5.036 1.00 85.62 91 ALA A N 1
ATOM 670 C CA . ALA A 1 91 ? 12.832 -3.321 -3.679 1.00 85.62 91 ALA A CA 1
ATOM 671 C C . ALA A 1 91 ? 11.960 -4.433 -3.056 1.00 85.62 91 ALA A C 1
ATOM 673 O O . ALA A 1 91 ? 12.327 -4.960 -2.020 1.00 85.62 91 ALA A O 1
ATOM 674 N N . GLY A 1 92 ? 10.821 -4.785 -3.657 1.00 92.06 92 GLY A N 1
ATOM 675 C CA . GLY A 1 92 ? 9.881 -5.766 -3.102 1.00 92.06 92 GLY A CA 1
ATOM 676 C C . GLY A 1 92 ? 8.515 -5.155 -2.782 1.00 92.06 92 GLY A C 1
ATOM 677 O O . GLY A 1 92 ? 8.116 -4.149 -3.377 1.00 92.06 92 GLY A O 1
ATOM 678 N N . MET A 1 93 ? 7.774 -5.773 -1.861 1.00 95.25 93 MET A N 1
ATOM 679 C CA . MET A 1 93 ? 6.491 -5.265 -1.351 1.00 95.25 93 MET A CA 1
ATOM 680 C C . MET A 1 93 ? 6.280 -5.647 0.117 1.00 95.25 93 MET A C 1
ATOM 682 O O . MET A 1 93 ? 6.913 -6.573 0.609 1.00 95.25 93 MET A O 1
ATOM 686 N N . ALA A 1 94 ? 5.341 -4.995 0.803 1.00 97.88 94 ALA A N 1
ATOM 687 C CA . ALA A 1 94 ? 4.980 -5.343 2.175 1.00 97.88 94 ALA A CA 1
ATOM 688 C C . ALA A 1 94 ? 3.459 -5.412 2.369 1.00 97.88 94 ALA A C 1
ATOM 690 O O . ALA A 1 94 ? 2.709 -4.608 1.813 1.00 97.88 94 ALA A O 1
ATOM 691 N N . PHE A 1 95 ? 3.006 -6.357 3.195 1.00 98.19 95 PHE A N 1
ATOM 692 C CA . PHE A 1 95 ? 1.696 -6.286 3.842 1.00 98.19 95 PHE A CA 1
ATOM 693 C C . PHE A 1 95 ? 1.853 -5.501 5.141 1.00 98.19 95 PHE A C 1
ATOM 695 O O . PHE A 1 95 ? 2.654 -5.881 5.992 1.00 98.19 95 PHE A O 1
ATOM 702 N N . VAL A 1 96 ? 1.106 -4.408 5.288 1.00 98.56 96 VAL A N 1
ATOM 703 C CA . VAL A 1 96 ? 1.313 -3.441 6.370 1.00 98.56 96 VAL A CA 1
ATOM 704 C C . VAL A 1 96 ? 0.016 -3.230 7.136 1.00 98.56 96 VAL A C 1
ATOM 706 O O . VAL A 1 96 ? -1.045 -3.016 6.551 1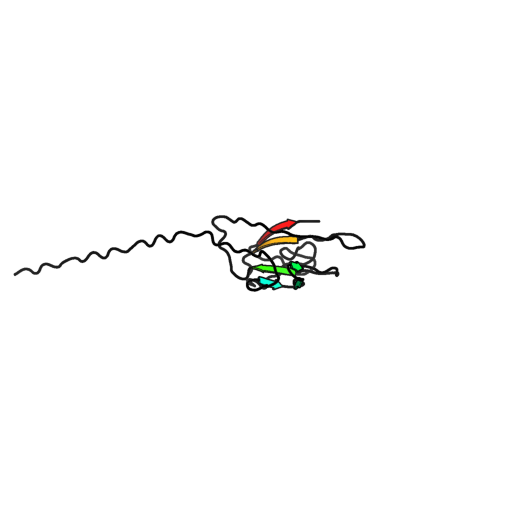.00 98.56 96 VAL A O 1
ATOM 709 N N . ILE A 1 97 ? 0.128 -3.232 8.458 1.00 98.12 97 ILE A N 1
ATOM 710 C CA . ILE A 1 97 ? -0.904 -2.767 9.381 1.00 98.12 97 ILE A CA 1
ATOM 711 C C . ILE A 1 97 ? -0.351 -1.514 10.046 1.00 98.12 97 ILE A C 1
ATOM 713 O O . ILE A 1 97 ? 0.762 -1.540 10.570 1.00 98.12 97 ILE A O 1
ATOM 717 N N . HIS A 1 98 ? -1.106 -0.417 10.037 1.00 98.06 98 HIS A N 1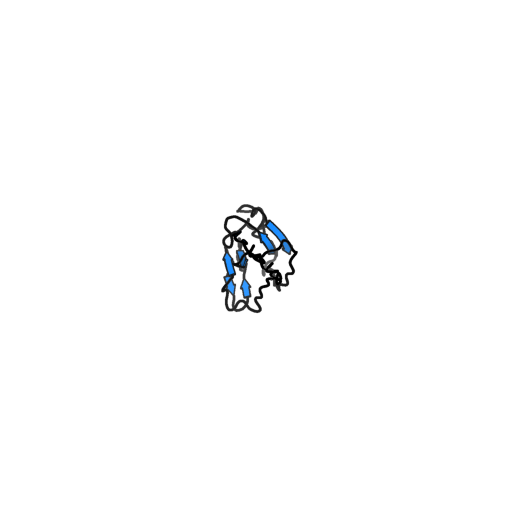
ATOM 718 C CA . HIS A 1 98 ? -0.675 0.822 10.676 1.00 98.06 98 HIS A CA 1
ATOM 719 C C . HIS A 1 98 ? -1.822 1.568 11.355 1.00 98.06 98 HIS A C 1
ATOM 721 O O . HIS A 1 98 ?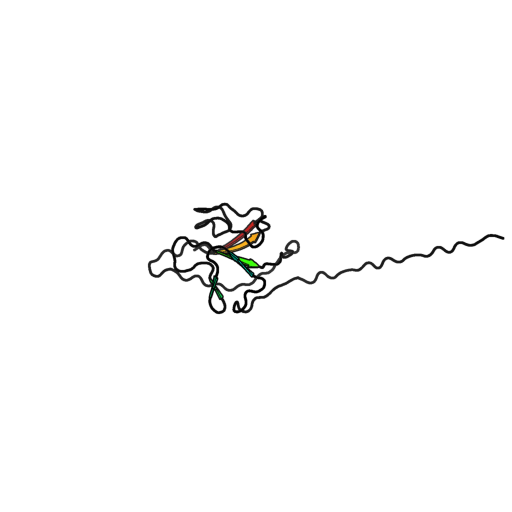 -2.985 1.432 10.988 1.00 98.06 98 HIS A O 1
ATOM 727 N N . ASP A 1 99 ? -1.448 2.457 12.271 1.00 97.38 99 ASP A N 1
ATOM 728 C CA . ASP A 1 99 ? -2.309 3.497 12.842 1.00 97.38 99 ASP A CA 1
ATOM 729 C C . ASP A 1 99 ? -1.654 4.890 12.702 1.00 97.38 99 ASP A C 1
ATOM 731 O O . ASP A 1 99 ? -1.659 5.734 13.605 1.00 97.38 99 ASP A O 1
ATOM 735 N N . ALA A 1 100 ? -0.982 5.117 11.569 1.00 97.94 100 ALA A N 1
ATOM 736 C CA . ALA A 1 100 ? -0.374 6.399 11.242 1.00 97.94 100 ALA A CA 1
ATOM 737 C C . ALA A 1 100 ? -1.425 7.534 11.150 1.00 97.94 100 ALA A C 1
ATOM 739 O O . ALA A 1 100 ? -2.514 7.317 10.614 1.00 97.94 100 ALA A O 1
ATOM 740 N N . PRO A 1 101 ? -1.108 8.766 11.607 1.00 97.12 101 PRO A N 1
ATOM 741 C CA . PRO A 1 101 ? -2.071 9.874 11.679 1.00 97.12 101 PRO A CA 1
ATOM 742 C C . PRO A 1 101 ? -2.724 10.275 10.351 1.00 97.12 101 PRO A C 1
ATOM 744 O O . PRO A 1 101 ? -3.836 10.792 10.355 1.00 97.12 101 PRO A O 1
ATOM 747 N N . ALA A 1 102 ? -2.053 10.042 9.218 1.00 96.81 102 ALA A N 1
ATOM 748 C CA . ALA A 1 102 ? -2.599 10.335 7.892 1.00 96.81 102 ALA A CA 1
ATOM 749 C C . ALA A 1 102 ? -3.656 9.307 7.434 1.00 96.81 102 ALA A C 1
ATOM 751 O O . ALA A 1 102 ? -4.209 9.440 6.342 1.00 96.81 102 ALA A O 1
ATOM 752 N N . GLY A 1 103 ? -3.948 8.280 8.243 1.00 97.25 103 GLY A N 1
ATOM 753 C CA . GLY A 1 103 ? -4.959 7.272 7.945 1.00 97.25 103 GLY A CA 1
ATOM 754 C C . GLY A 1 103 ? -4.692 6.586 6.607 1.00 97.25 103 GLY A C 1
ATOM 755 O O . GLY A 1 103 ? -3.551 6.260 6.283 1.00 97.25 103 GLY A O 1
ATOM 756 N N . ASN A 1 104 ? -5.732 6.417 5.797 1.00 96.94 104 ASN A N 1
ATOM 757 C CA . ASN A 1 104 ? -5.654 5.793 4.475 1.00 96.94 104 ASN A CA 1
ATOM 758 C C . ASN A 1 104 ? -4.927 6.642 3.406 1.00 96.94 104 ASN A C 1
ATOM 760 O O . ASN A 1 104 ? -4.871 6.226 2.252 1.00 96.94 104 ASN A O 1
ATOM 764 N N . MET A 1 105 ? -4.374 7.806 3.759 1.00 97.88 105 MET A N 1
ATOM 765 C CA . MET A 1 105 ? -3.481 8.599 2.902 1.00 97.88 105 MET A CA 1
ATOM 766 C C . MET A 1 105 ? -2.003 8.430 3.283 1.00 97.88 105 MET A C 1
ATOM 768 O O . MET A 1 105 ? -1.140 9.115 2.739 1.00 97.88 105 MET A O 1
ATOM 772 N N . SER A 1 106 ? -1.699 7.540 4.231 1.00 98.31 106 SER A N 1
ATOM 773 C CA . SER A 1 106 ? -0.334 7.303 4.700 1.00 98.31 106 SER A CA 1
ATOM 774 C C . SER A 1 106 ? 0.536 6.691 3.602 1.00 98.31 106 SER A C 1
ATOM 776 O O . SER A 1 106 ? 0.122 5.762 2.909 1.00 98.31 106 SER A O 1
ATOM 778 N N . LEU A 1 107 ? 1.767 7.181 3.471 1.00 98.50 107 LEU A N 1
ATOM 779 C CA . LEU A 1 107 ? 2.802 6.577 2.639 1.00 98.50 107 LEU A CA 1
ATOM 780 C C . LEU A 1 107 ? 4.146 6.747 3.344 1.00 98.50 107 LEU A C 1
ATOM 782 O O . LEU A 1 107 ? 4.524 7.865 3.694 1.00 98.50 107 LEU A O 1
ATOM 786 N N . GLY A 1 108 ? 4.820 5.631 3.607 1.00 98.19 108 GLY A N 1
ATOM 787 C CA . GLY A 1 108 ? 6.153 5.613 4.193 1.00 98.19 108 GLY A CA 1
ATOM 788 C C . GLY A 1 108 ? 7.244 5.880 3.160 1.00 98.19 108 GLY A C 1
ATOM 789 O O . GLY A 1 108 ? 6.992 6.341 2.045 1.00 98.19 108 GLY A O 1
ATOM 790 N N . GLY A 1 109 ? 8.481 5.581 3.536 1.00 97.81 109 GLY A N 1
ATOM 791 C CA . GLY A 1 109 ? 9.647 5.851 2.716 1.00 97.81 109 GLY A CA 1
ATOM 792 C C . GLY A 1 109 ? 9.771 4.973 1.468 1.00 97.81 109 GLY A C 1
ATOM 793 O O . GLY A 1 109 ? 9.309 3.834 1.420 1.00 97.81 109 GLY A O 1
ATOM 794 N N . SER A 1 110 ? 10.430 5.516 0.448 1.00 95.94 110 SER A N 1
ATOM 795 C CA . SER A 1 110 ? 10.674 4.875 -0.847 1.00 95.94 110 SER A CA 1
ATOM 796 C C . SER A 1 110 ? 11.835 3.867 -0.836 1.00 95.94 110 SER A C 1
ATOM 798 O O . SER A 1 110 ? 12.590 3.767 0.133 1.00 95.94 110 SER A O 1
ATOM 800 N N . ALA A 1 111 ? 12.019 3.142 -1.946 1.00 92.56 111 ALA A N 1
ATOM 801 C CA . ALA A 1 111 ? 13.081 2.144 -2.124 1.00 92.56 111 ALA A CA 1
ATOM 802 C C . ALA A 1 111 ? 13.057 1.071 -1.015 1.00 92.56 111 ALA A C 1
ATOM 804 O O . ALA A 1 111 ? 12.025 0.431 -0.834 1.00 92.56 111 ALA A O 1
ATOM 805 N N . TRP A 1 112 ? 14.145 0.901 -0.256 1.00 93.00 112 TRP A N 1
ATOM 806 C CA . TRP A 1 112 ? 14.243 -0.052 0.864 1.00 93.00 112 TRP A CA 1
ATOM 807 C C . TRP A 1 112 ? 13.227 0.201 1.989 1.00 93.00 112 TRP A C 1
ATOM 809 O O . TRP A 1 112 ? 13.036 -0.652 2.844 1.00 93.00 112 TRP A O 1
ATOM 819 N N . GLY A 1 113 ? 12.564 1.363 2.006 1.00 96.50 113 GLY A N 1
ATOM 820 C CA . GLY A 1 113 ? 11.466 1.634 2.932 1.00 96.50 113 GLY A CA 1
ATOM 821 C C . GLY A 1 113 ? 10.155 0.929 2.564 1.00 96.50 113 GLY A C 1
ATOM 822 O O . GLY A 1 113 ? 9.241 0.910 3.384 1.00 96.50 113 GLY A O 1
ATOM 823 N N . LEU A 1 114 ? 10.025 0.377 1.349 1.00 96.62 114 LEU A N 1
ATOM 824 C CA . LEU A 1 114 ? 8.856 -0.382 0.870 1.00 96.62 114 LEU A CA 1
ATOM 825 C C . LEU A 1 114 ? 7.492 0.305 1.091 1.00 96.62 114 LEU A C 1
ATOM 827 O O . LEU A 1 114 ? 6.459 -0.355 1.181 1.00 96.62 114 LEU A O 1
ATOM 831 N N . GLY A 1 115 ? 7.469 1.637 1.183 1.00 97.44 115 GLY A N 1
ATOM 832 C CA . GLY A 1 115 ? 6.259 2.416 1.440 1.00 97.44 115 GLY A CA 1
ATOM 833 C C . GLY A 1 115 ? 5.753 2.368 2.887 1.00 97.44 115 GLY A C 1
ATOM 834 O O . GLY A 1 115 ? 4.664 2.883 3.142 1.00 97.44 115 GLY A O 1
ATOM 835 N N . TYR A 1 116 ? 6.513 1.808 3.837 1.00 98.38 116 TYR A N 1
ATOM 836 C CA . TYR A 1 116 ? 6.147 1.772 5.262 1.00 98.38 116 TYR A CA 1
ATOM 837 C C . TYR A 1 116 ? 7.288 2.179 6.211 1.00 98.38 116 TYR A C 1
ATOM 839 O O . TYR A 1 116 ? 7.026 2.826 7.220 1.00 98.38 116 TYR A O 1
ATOM 847 N N . GLY A 1 117 ? 8.537 1.823 5.907 1.00 98.12 117 GLY A N 1
ATOM 848 C CA . GLY A 1 117 ? 9.735 2.127 6.690 1.00 98.12 117 GLY A CA 1
ATOM 849 C C . GLY A 1 117 ? 10.393 3.452 6.297 1.00 98.12 117 GLY A C 1
ATOM 850 O O . GLY A 1 117 ? 9.837 4.238 5.535 1.00 98.12 117 GLY A O 1
ATOM 851 N N . SER A 1 118 ? 11.588 3.730 6.824 1.00 97.69 118 SER A N 1
ATOM 852 C CA . SER A 1 118 ? 12.394 4.868 6.358 1.00 97.69 118 SER A CA 1
ATOM 853 C C . SER A 1 118 ? 13.056 4.510 5.034 1.00 97.69 118 SER A C 1
ATOM 855 O O . SER A 1 118 ? 13.657 3.446 4.923 1.00 97.69 118 SER A O 1
ATOM 857 N N . GLY A 1 119 ? 12.974 5.400 4.050 1.00 96.12 119 GLY A N 1
ATOM 858 C CA . GLY A 1 119 ? 13.394 5.112 2.681 1.00 96.12 119 GLY A CA 1
ATOM 859 C C . GLY A 1 119 ? 14.497 6.022 2.162 1.00 96.12 119 GLY A C 1
ATOM 860 O O . GLY A 1 119 ? 15.040 6.848 2.895 1.00 96.12 119 GLY A O 1
ATOM 861 N N . ALA A 1 120 ? 14.778 5.911 0.862 1.00 95.62 120 ALA A N 1
ATOM 862 C CA . ALA A 1 120 ? 15.628 6.871 0.146 1.00 95.62 120 ALA A CA 1
ATOM 863 C C . ALA A 1 120 ? 15.035 8.291 0.175 1.00 95.62 120 ALA A C 1
ATOM 865 O O . ALA A 1 120 ? 15.736 9.297 0.096 1.00 95.62 120 ALA A O 1
ATOM 866 N N . SER A 1 121 ? 13.715 8.378 0.283 1.00 96.00 121 SER A N 1
ATOM 867 C CA . SER A 1 121 ? 12.956 9.583 0.593 1.00 96.00 121 SER A CA 1
ATOM 868 C C . SER A 1 121 ? 11.763 9.189 1.455 1.00 96.00 121 SER A C 1
ATOM 870 O O . SER A 1 121 ? 11.301 8.055 1.366 1.00 96.00 121 SER A O 1
ATOM 872 N N . GLY A 1 122 ? 11.243 10.116 2.258 1.00 96.50 122 GLY A N 1
ATOM 873 C CA . GLY A 1 122 ? 10.130 9.844 3.169 1.00 96.50 122 GLY A CA 1
ATOM 874 C C . GLY A 1 122 ? 10.552 9.129 4.456 1.00 96.50 122 GLY A C 1
ATOM 875 O O . GLY A 1 122 ? 11.634 8.551 4.563 1.00 96.50 122 GLY A O 1
ATOM 876 N N . THR A 1 123 ? 9.686 9.208 5.460 1.00 97.75 123 THR A N 1
ATOM 877 C CA . THR A 1 123 ? 9.917 8.663 6.803 1.00 97.75 123 THR A CA 1
ATOM 878 C C . THR A 1 123 ? 9.077 7.415 7.040 1.00 97.75 123 THR A C 1
ATOM 880 O O . THR A 1 123 ? 8.068 7.205 6.370 1.00 97.75 123 THR A O 1
ATOM 883 N N . ALA A 1 124 ? 9.456 6.617 8.037 1.00 98.25 124 ALA A N 1
ATOM 884 C CA . ALA A 1 124 ? 8.654 5.477 8.462 1.00 98.25 124 ALA A CA 1
ATOM 885 C C . ALA A 1 124 ? 7.255 5.900 8.936 1.00 98.25 124 ALA A C 1
ATOM 887 O O . ALA A 1 124 ? 7.080 6.948 9.566 1.00 98.25 124 ALA A O 1
ATOM 888 N N . LEU A 1 125 ? 6.270 5.047 8.673 1.00 98.50 125 LEU A N 1
ATOM 889 C CA . LEU A 1 125 ? 4.933 5.153 9.225 1.00 98.50 125 LEU A CA 1
ATOM 890 C C . LEU A 1 125 ? 4.977 4.815 10.720 1.00 98.50 125 LEU A C 1
ATOM 892 O O . LEU A 1 125 ? 5.382 3.706 11.086 1.00 98.50 125 LEU A O 1
ATOM 896 N N . PRO A 1 126 ? 4.545 5.725 11.608 1.00 97.88 126 PRO A N 1
ATOM 897 C CA . PRO A 1 126 ? 4.491 5.430 13.032 1.00 97.88 126 PRO A CA 1
ATOM 898 C C . PRO A 1 126 ? 3.402 4.393 13.324 1.00 97.88 126 PRO A C 1
ATOM 900 O O . PRO A 1 126 ? 2.391 4.330 12.622 1.00 97.88 126 PRO A O 1
ATOM 903 N N . LYS A 1 127 ? 3.581 3.627 14.410 1.00 97.00 127 LYS A N 1
ATOM 904 C CA . LYS A 1 127 ? 2.626 2.598 14.864 1.00 97.00 127 LYS A CA 1
ATOM 905 C C . LYS A 1 127 ? 2.273 1.619 13.736 1.00 97.00 127 LYS A C 1
ATOM 907 O O . LYS A 1 127 ? 1.097 1.418 13.437 1.00 97.00 127 LYS A O 1
ATOM 912 N N . SER A 1 128 ? 3.295 1.069 13.084 1.00 97.69 128 SER A N 1
ATOM 913 C CA . SER A 1 128 ? 3.136 0.114 11.990 1.00 97.69 128 SER A CA 1
ATOM 914 C C . SER A 1 128 ? 3.858 -1.200 12.271 1.00 97.69 128 SER A C 1
ATOM 916 O O . SER A 1 128 ? 4.857 -1.240 12.990 1.00 97.69 128 SER A O 1
ATOM 918 N N . ILE A 1 129 ? 3.319 -2.275 11.704 1.00 97.25 129 ILE A N 1
ATOM 919 C CA . ILE A 1 129 ? 3.972 -3.574 11.560 1.00 97.25 129 ILE A CA 1
ATOM 920 C C . ILE A 1 129 ? 3.869 -3.991 10.095 1.00 97.25 129 ILE A C 1
ATOM 922 O O . ILE A 1 129 ? 2.871 -3.692 9.431 1.00 97.25 129 ILE A O 1
ATOM 926 N N . ALA A 1 130 ? 4.892 -4.676 9.596 1.00 98.12 130 ALA A N 1
ATOM 927 C CA . ALA A 1 130 ? 4.959 -5.108 8.211 1.00 98.12 130 ALA A CA 1
ATOM 928 C C . ALA A 1 130 ? 5.436 -6.556 8.102 1.00 98.12 130 ALA A C 1
ATOM 930 O O . ALA A 1 130 ? 6.249 -7.022 8.899 1.00 98.12 130 ALA A O 1
ATOM 931 N N . ILE A 1 131 ? 4.922 -7.247 7.089 1.00 98.00 131 ILE A N 1
ATOM 932 C CA . ILE A 1 131 ? 5.440 -8.522 6.601 1.00 98.00 131 ILE A CA 1
ATOM 933 C C . ILE A 1 131 ? 5.955 -8.256 5.192 1.00 98.00 131 ILE A C 1
ATOM 935 O O . ILE A 1 131 ? 5.173 -7.922 4.297 1.00 98.00 131 ILE A O 1
ATOM 939 N N . GLU A 1 132 ? 7.265 -8.367 5.013 1.00 96.81 132 GLU A N 1
ATOM 940 C CA . GLU A 1 132 ? 7.936 -8.048 3.758 1.00 96.81 132 GLU A CA 1
ATOM 941 C C . GLU A 1 132 ? 8.034 -9.267 2.839 1.00 96.81 132 GLU A C 1
ATOM 943 O O . GLU A 1 132 ? 8.261 -10.397 3.272 1.00 96.81 132 GLU A O 1
ATOM 948 N N . ILE A 1 133 ? 7.885 -9.004 1.545 1.00 94.56 133 ILE A N 1
ATOM 949 C CA . ILE A 1 133 ? 8.351 -9.850 0.454 1.00 94.56 133 ILE A CA 1
ATOM 950 C C . ILE A 1 133 ? 9.522 -9.095 -0.184 1.00 94.56 133 ILE A C 1
ATOM 952 O O . ILE A 1 133 ? 9.324 -8.311 -1.116 1.00 94.56 133 ILE A O 1
ATOM 956 N N . ASP A 1 134 ? 10.706 -9.294 0.395 1.00 89.81 134 ASP A N 1
ATOM 957 C CA . ASP A 1 134 ? 11.981 -8.698 -0.023 1.00 89.81 134 ASP A CA 1
ATOM 958 C C . ASP A 1 134 ? 12.584 -9.513 -1.185 1.00 89.81 134 ASP A C 1
ATOM 960 O O . ASP A 1 134 ? 12.539 -10.750 -1.164 1.00 89.81 134 ASP A O 1
ATOM 964 N N . THR A 1 135 ? 13.058 -8.833 -2.232 1.00 86.44 135 THR A N 1
ATOM 965 C CA . THR A 1 135 ? 13.413 -9.428 -3.539 1.00 86.44 135 THR A CA 1
ATOM 966 C C . THR A 1 135 ? 14.832 -9.124 -3.970 1.00 86.44 135 THR A C 1
ATOM 968 O O . THR A 1 135 ? 15.216 -7.937 -3.887 1.00 86.44 135 THR A O 1
#

Radius of gyration: 23.31 Å; chains: 1; bounding box: 71×24×77 Å

Foldseek 3Di:
DDDDDDDDDDDDDPPPDPPDQDDDDQPWVCDQVQKFKEWQWDDDHRDIDQDDLDPFGAIDIDRQDDHDAPVHDDDDDDDDQDAHPVDDSDFFAKDKDADAPVRNHQFAETTVCRRADHYVDGHHRPRMDIDTPGD

Secondary structure (DSSP, 8-state):
--------------------------S--S--TTEEEEET-EEETTEEESS-SSTT--EEEEESS----TT-------------TTS---SEEEEEEE--TTGGG----SGGGTTTS--SSS-PPSSEEEEEEE-

pLDDT: mean 87.35, std 15.65, range [38.31, 98.56]

Sequence (135 aa):
MHPSTRLAWFAIPLLCSLLSAQGFQFTSFANTAGLSLVGSASPSSNRIRLTDLLANQTGAMWHATPQPISAGFDSTFSFRISPPISGIAAAGMAFVIHDAPAGNMSLGGSAWGLGYGSGASGTALPKSIAIEIDT